Protein AF-A0A109MWW0-F1 (afdb_monomer_lite)

Foldseek 3Di:
DVVVVVVVVVLVVVLVVLVVVLVVLVVVLVVLVVVDDPDPPLSVLQNVLSVQLSVLSVQLSVLSVVLVCVVVVVDPPDPDDNVVSVVSNVVSVVSNCCSVPVRNDDPPPPDD

Structure (mmCIF, N/CA/C/O backbone):
data_AF-A0A109MWW0-F1
#
_entry.id   AF-A0A109MWW0-F1
#
loop_
_atom_site.group_PDB
_atom_site.id
_atom_site.type_symbol
_atom_site.label_atom_id
_atom_site.label_alt_id
_atom_site.label_comp_id
_atom_site.label_asym_id
_atom_site.label_entity_id
_atom_site.label_seq_id
_atom_site.pdbx_PDB_ins_code
_atom_site.Cartn_x
_atom_site.Cart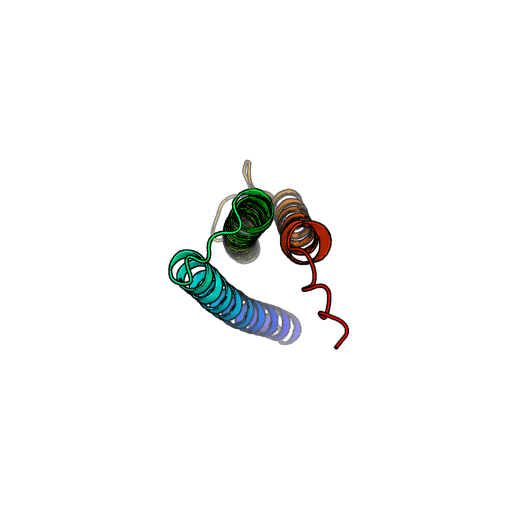n_y
_atom_site.Cartn_z
_atom_site.occupancy
_atom_site.B_iso_or_equiv
_atom_site.auth_seq_id
_atom_site.auth_comp_id
_atom_site.auth_asym_id
_atom_site.auth_atom_id
_atom_site.pdbx_PDB_model_num
ATOM 1 N N . MET A 1 1 ? 21.019 -9.848 -14.205 1.00 62.03 1 MET A N 1
ATOM 2 C CA . MET A 1 1 ? 19.819 -10.715 -14.309 1.00 62.03 1 MET A CA 1
ATOM 3 C C . MET A 1 1 ? 19.360 -11.146 -12.923 1.00 62.03 1 MET A C 1
ATOM 5 O O . MET A 1 1 ? 18.176 -11.033 -12.652 1.00 62.03 1 MET A O 1
ATOM 9 N N . GLU A 1 2 ? 20.279 -11.544 -12.037 1.00 72.88 2 GLU A N 1
ATOM 10 C CA . GLU A 1 2 ? 19.968 -11.873 -10.634 1.00 72.88 2 GLU A CA 1
ATOM 11 C C . GLU A 1 2 ? 19.329 -10.716 -9.851 1.00 72.88 2 GLU A C 1
ATOM 13 O O . GLU A 1 2 ? 18.332 -10.941 -9.177 1.00 72.88 2 GLU A O 1
ATOM 18 N N . GLU A 1 3 ? 19.814 -9.477 -9.999 1.00 78.19 3 GLU A N 1
ATOM 19 C CA . GLU A 1 3 ? 19.237 -8.312 -9.298 1.00 78.19 3 GLU A CA 1
ATOM 20 C C . GLU A 1 3 ? 17.757 -8.088 -9.645 1.00 78.19 3 GLU A C 1
ATOM 22 O O . GLU A 1 3 ? 16.914 -8.007 -8.758 1.00 78.19 3 GLU A O 1
ATOM 27 N N . ALA A 1 4 ? 17.407 -8.129 -10.934 1.00 79.12 4 ALA A N 1
ATOM 28 C CA . ALA A 1 4 ? 16.018 -7.989 -11.370 1.00 79.12 4 ALA A CA 1
ATOM 29 C C . ALA A 1 4 ? 15.118 -9.118 -10.835 1.00 79.12 4 ALA A C 1
ATOM 31 O O . ALA A 1 4 ? 13.965 -8.882 -10.488 1.00 79.12 4 ALA A O 1
ATOM 32 N N . ILE A 1 5 ? 15.631 -10.351 -10.749 1.00 83.56 5 ILE A N 1
ATOM 33 C CA . ILE A 1 5 ? 14.883 -11.487 -10.190 1.00 83.56 5 ILE A CA 1
ATOM 34 C C . ILE A 1 5 ? 14.612 -11.261 -8.699 1.00 83.56 5 ILE A C 1
ATOM 36 O O . ILE A 1 5 ? 13.494 -11.501 -8.240 1.00 83.56 5 ILE A O 1
ATOM 40 N N . MET A 1 6 ? 15.605 -10.770 -7.956 1.00 87.38 6 MET A N 1
ATOM 41 C CA . MET A 1 6 ? 15.456 -10.442 -6.538 1.00 87.38 6 MET A CA 1
ATOM 42 C C . MET A 1 6 ? 14.428 -9.329 -6.313 1.00 87.38 6 MET A C 1
ATOM 44 O O . MET A 1 6 ? 13.592 -9.456 -5.417 1.00 87.38 6 MET A O 1
ATOM 48 N N . ASP A 1 7 ? 14.418 -8.303 -7.164 1.00 84.06 7 ASP A N 1
ATOM 49 C CA . ASP A 1 7 ? 13.436 -7.216 -7.103 1.00 84.06 7 ASP A CA 1
ATOM 50 C C . ASP A 1 7 ? 12.004 -7.725 -7.334 1.00 84.06 7 ASP A C 1
ATOM 52 O O . AS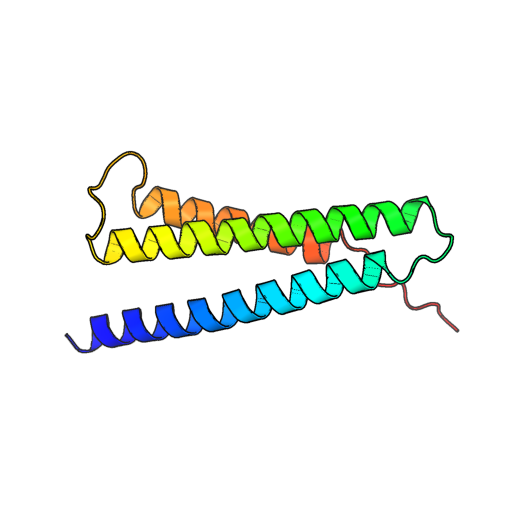P A 1 7 ? 11.085 -7.395 -6.577 1.00 84.06 7 ASP A O 1
ATOM 56 N N . TYR A 1 8 ? 11.805 -8.590 -8.335 1.00 82.69 8 TYR A N 1
ATOM 57 C CA . TYR A 1 8 ? 10.499 -9.199 -8.602 1.00 82.69 8 TYR A CA 1
ATOM 58 C C . TYR A 1 8 ? 10.048 -10.144 -7.484 1.00 82.69 8 TYR A C 1
ATOM 60 O O . TYR A 1 8 ? 8.868 -10.145 -7.125 1.00 82.69 8 TYR A O 1
ATOM 68 N N . LEU A 1 9 ? 10.964 -10.924 -6.903 1.00 88.19 9 LEU A N 1
ATOM 69 C CA . LEU A 1 9 ? 10.662 -11.797 -5.767 1.00 88.19 9 LEU A CA 1
ATOM 70 C C . LEU A 1 9 ? 10.235 -10.986 -4.543 1.00 88.19 9 LEU A C 1
ATOM 72 O O . LEU A 1 9 ? 9.210 -11.294 -3.933 1.00 88.19 9 LEU A O 1
ATOM 76 N N . LEU A 1 10 ? 10.976 -9.927 -4.206 1.00 88.88 10 LEU A N 1
ATOM 77 C CA . LEU A 1 10 ? 10.622 -9.028 -3.111 1.00 88.88 10 LEU A CA 1
ATOM 78 C C . LEU A 1 10 ? 9.239 -8.409 -3.337 1.00 88.88 10 LEU A C 1
ATOM 80 O O . LEU A 1 10 ? 8.403 -8.410 -2.430 1.00 88.88 10 LEU A O 1
ATOM 84 N N . ALA A 1 11 ? 8.973 -7.934 -4.555 1.00 85.81 11 ALA A N 1
ATOM 85 C CA . ALA A 1 11 ? 7.681 -7.367 -4.905 1.00 85.81 11 ALA A CA 1
ATOM 86 C C . ALA A 1 11 ? 6.533 -8.380 -4.774 1.00 85.81 11 ALA A C 1
ATOM 88 O O . ALA A 1 11 ? 5.458 -8.054 -4.265 1.00 85.81 11 ALA A O 1
ATOM 89 N N . PHE A 1 12 ? 6.765 -9.631 -5.172 1.00 86.50 12 PHE A N 1
ATOM 90 C CA . PHE A 1 12 ? 5.791 -10.705 -5.020 1.00 86.50 12 PHE A CA 1
ATOM 91 C C . PHE A 1 12 ? 5.500 -11.016 -3.544 1.00 86.50 12 PHE A C 1
ATOM 93 O O . PHE A 1 12 ? 4.337 -11.082 -3.144 1.00 86.50 12 PHE A O 1
ATOM 100 N N . PHE A 1 13 ? 6.532 -11.136 -2.702 1.00 91.06 13 PHE A N 1
ATOM 101 C CA . PHE A 1 13 ? 6.347 -11.349 -1.263 1.00 91.06 13 PHE A CA 1
ATOM 102 C C . PHE A 1 13 ? 5.590 -10.197 -0.598 1.00 91.06 13 PHE A C 1
ATOM 104 O O . PHE A 1 13 ? 4.687 -10.440 0.208 1.00 91.06 13 PHE A O 1
ATOM 111 N N . LEU A 1 14 ? 5.904 -8.952 -0.967 1.00 87.88 14 LEU A N 1
ATOM 112 C CA . LEU A 1 14 ? 5.162 -7.781 -0.507 1.00 87.88 14 LEU A CA 1
ATOM 113 C C . LEU A 1 14 ? 3.698 -7.847 -0.947 1.00 87.88 14 LEU A C 1
ATOM 115 O O . LEU A 1 14 ? 2.813 -7.642 -0.120 1.00 87.88 14 LEU A O 1
ATOM 119 N N . MET A 1 15 ? 3.422 -8.204 -2.204 1.00 87.81 15 MET A N 1
ATOM 120 C CA . MET A 1 15 ? 2.056 -8.358 -2.708 1.00 87.81 15 MET A CA 1
ATOM 121 C C . MET A 1 15 ? 1.252 -9.361 -1.876 1.00 87.81 15 MET A C 1
ATOM 123 O O . MET A 1 15 ? 0.139 -9.051 -1.442 1.00 87.81 15 MET A O 1
ATOM 127 N N . VAL A 1 16 ? 1.814 -10.544 -1.617 1.00 89.69 16 VAL A N 1
ATOM 128 C CA . VAL A 1 16 ? 1.160 -11.589 -0.817 1.00 89.69 16 VAL A CA 1
ATOM 129 C C . VAL A 1 16 ? 0.931 -11.107 0.618 1.00 89.69 16 VAL A C 1
ATOM 131 O O . VAL A 1 16 ? -0.179 -11.229 1.142 1.00 89.69 16 VAL A O 1
ATOM 134 N N . GLY A 1 17 ? 1.946 -10.499 1.239 1.00 89.50 17 GLY A N 1
ATOM 135 C CA . GLY A 1 17 ? 1.863 -9.974 2.602 1.00 89.50 17 GLY A CA 1
ATOM 136 C C . GLY A 1 17 ? 0.809 -8.875 2.757 1.00 89.50 17 GLY A C 1
ATOM 137 O O . GLY A 1 17 ? -0.017 -8.926 3.675 1.00 89.50 17 GLY A O 1
ATOM 138 N N . PHE A 1 18 ? 0.780 -7.911 1.835 1.00 86.81 18 PHE A N 1
ATOM 139 C CA . PHE A 1 18 ? -0.210 -6.836 1.842 1.00 86.81 18 PHE A CA 1
ATOM 140 C C . PHE A 1 18 ? -1.623 -7.360 1.563 1.00 86.81 18 PHE A C 1
ATOM 142 O O . PHE A 1 18 ? -2.567 -6.972 2.253 1.00 86.81 18 PHE A O 1
ATOM 149 N N . THR A 1 19 ? -1.774 -8.309 0.635 1.00 88.19 19 THR A N 1
ATOM 150 C CA . THR A 1 19 ? -3.062 -8.961 0.347 1.00 88.19 19 THR A CA 1
ATOM 151 C C . THR A 1 19 ? -3.609 -9.673 1.583 1.00 88.19 19 THR A C 1
ATOM 153 O O . THR A 1 19 ? -4.758 -9.457 1.973 1.00 88.19 19 THR A O 1
ATOM 156 N N . TYR A 1 20 ? -2.777 -10.459 2.271 1.00 87.81 20 TYR A N 1
ATOM 157 C CA . TYR A 1 20 ? -3.157 -11.095 3.534 1.00 87.81 20 TYR A CA 1
ATOM 158 C C . TYR A 1 20 ? -3.543 -10.063 4.605 1.00 87.81 20 TYR A C 1
ATOM 160 O O . TYR A 1 20 ? -4.549 -10.215 5.307 1.00 87.81 20 TYR A O 1
ATOM 168 N N . GLY A 1 21 ? -2.781 -8.970 4.704 1.00 85.62 21 GLY A N 1
ATOM 169 C CA . GLY A 1 21 ? -3.101 -7.857 5.590 1.00 85.62 21 GLY A CA 1
ATOM 170 C C . GLY A 1 21 ? -4.470 -7.234 5.294 1.00 85.62 21 GLY A C 1
ATOM 171 O O . GLY A 1 21 ? -5.199 -6.921 6.239 1.00 85.62 21 GLY A O 1
ATOM 172 N N . LEU A 1 22 ? -4.843 -7.081 4.017 1.00 82.00 22 LEU A N 1
ATOM 173 C CA . LEU A 1 22 ? -6.145 -6.547 3.607 1.00 82.00 22 LEU A CA 1
ATOM 174 C C . LEU A 1 22 ? -7.281 -7.461 4.074 1.00 82.00 22 LEU A C 1
ATOM 176 O O . LEU A 1 22 ? -8.223 -6.986 4.709 1.00 82.00 22 LEU A O 1
ATOM 180 N N . PHE A 1 23 ? -7.160 -8.772 3.850 1.00 81.75 23 PHE A N 1
ATOM 181 C CA . PHE A 1 23 ? -8.142 -9.750 4.328 1.00 81.75 23 PHE A CA 1
ATOM 182 C C . PHE A 1 23 ? -8.302 -9.713 5.850 1.00 81.75 23 PHE A C 1
ATOM 184 O O . PHE A 1 23 ? -9.423 -9.719 6.367 1.00 81.75 23 PHE A O 1
ATOM 191 N N . ARG A 1 24 ? -7.192 -9.603 6.588 1.00 83.19 24 ARG A N 1
ATOM 192 C CA . ARG A 1 24 ? -7.228 -9.462 8.049 1.00 83.19 24 ARG A CA 1
ATOM 193 C C . ARG A 1 24 ? -7.972 -8.193 8.479 1.00 83.19 24 ARG A C 1
ATOM 195 O O . ARG A 1 24 ? -8.756 -8.237 9.429 1.00 83.19 24 ARG A O 1
ATOM 202 N N . GLN A 1 25 ? -7.760 -7.080 7.783 1.00 81.25 25 GLN A N 1
ATOM 203 C CA . GLN A 1 25 ? -8.411 -5.805 8.084 1.00 81.25 25 GLN A CA 1
ATOM 204 C C . GLN A 1 25 ? -9.906 -5.800 7.731 1.00 81.25 25 GLN A C 1
ATOM 206 O O . GLN A 1 25 ? -10.723 -5.295 8.505 1.00 81.25 25 GLN A O 1
ATOM 211 N N . MET A 1 26 ? -10.286 -6.445 6.626 1.00 77.75 26 MET A N 1
ATOM 212 C CA . MET A 1 26 ? -11.687 -6.719 6.294 1.00 77.75 26 MET A CA 1
ATOM 213 C C . MET A 1 26 ? -12.366 -7.546 7.390 1.00 77.75 26 MET A C 1
ATOM 215 O O . MET A 1 26 ? -13.462 -7.202 7.836 1.00 77.75 26 MET A O 1
ATOM 219 N N . GLY A 1 27 ? -11.690 -8.582 7.898 1.00 77.88 27 GLY A N 1
ATOM 220 C CA . GLY A 1 27 ? -12.179 -9.386 9.019 1.00 77.88 27 GLY A CA 1
ATOM 221 C C . GLY A 1 27 ? -12.434 -8.555 10.281 1.00 77.88 27 GLY A C 1
ATOM 222 O O . GLY A 1 27 ? -13.475 -8.706 10.924 1.00 77.88 27 GLY A O 1
ATOM 223 N N . GLN A 1 28 ? -11.536 -7.620 10.610 1.00 76.31 28 GLN A N 1
ATOM 224 C CA . GLN A 1 28 ? -11.743 -6.677 11.716 1.00 76.31 28 GLN A CA 1
ATOM 225 C C . GLN A 1 28 ? -12.956 -5.767 11.474 1.00 76.31 28 GLN A C 1
ATOM 227 O O . GLN A 1 28 ? -13.743 -5.564 12.399 1.00 76.31 28 GLN A O 1
ATOM 232 N N . CYS A 1 29 ? -13.167 -5.302 10.237 1.00 74.69 29 CYS A N 1
ATOM 233 C CA . CYS A 1 29 ? -14.340 -4.500 9.874 1.00 74.69 29 CYS A CA 1
ATOM 234 C C . CYS A 1 29 ? -15.650 -5.239 10.138 1.00 74.69 29 CYS A C 1
ATOM 236 O O . CYS A 1 29 ? -16.551 -4.721 10.801 1.00 74.69 29 CYS A O 1
ATOM 238 N N . VAL A 1 30 ? -15.736 -6.486 9.671 1.00 74.38 30 VAL A N 1
ATOM 239 C CA . VAL A 1 30 ? -16.917 -7.334 9.865 1.00 74.38 30 VAL A CA 1
ATOM 240 C C . VAL A 1 30 ? -17.156 -7.601 11.352 1.00 74.38 30 VAL A C 1
ATOM 242 O O . VAL A 1 30 ? -18.300 -7.571 11.806 1.00 74.38 30 VAL A O 1
ATOM 245 N N . ARG A 1 31 ? -16.090 -7.817 12.134 1.00 74.38 31 ARG A N 1
ATOM 246 C CA . ARG A 1 31 ? -16.193 -8.089 13.574 1.00 74.38 31 ARG A CA 1
ATOM 247 C C . ARG A 1 31 ? -16.692 -6.876 14.362 1.00 74.38 31 ARG A C 1
ATOM 249 O O . ARG A 1 31 ? -17.576 -7.036 15.197 1.00 74.38 31 ARG A O 1
ATOM 256 N N . ILE A 1 32 ? -16.191 -5.677 14.055 1.00 72.12 32 ILE A N 1
ATOM 257 C CA . ILE A 1 32 ? -16.656 -4.414 14.656 1.00 72.12 32 ILE A CA 1
ATOM 258 C C . ILE A 1 32 ? -18.133 -4.174 14.324 1.00 72.12 32 ILE A C 1
ATOM 260 O O . ILE A 1 32 ? -18.918 -3.855 15.212 1.00 72.12 32 ILE A O 1
ATOM 264 N N . ARG A 1 33 ? -18.535 -4.396 13.065 1.00 68.69 33 ARG A N 1
ATOM 265 C CA . ARG A 1 33 ? -19.936 -4.253 12.634 1.00 68.69 33 ARG A CA 1
ATOM 266 C C . ARG A 1 33 ? -20.878 -5.261 13.305 1.00 68.69 33 ARG A C 1
ATOM 268 O O . ARG A 1 33 ? -22.047 -4.946 13.511 1.00 68.69 33 ARG A O 1
ATOM 275 N N . ARG A 1 34 ? -20.391 -6.464 13.639 1.00 67.50 34 ARG A N 1
ATOM 276 C CA . ARG A 1 34 ? -21.158 -7.499 14.360 1.00 67.50 34 ARG A CA 1
ATOM 277 C C . ARG A 1 34 ? -21.252 -7.244 15.870 1.00 67.50 34 ARG A C 1
ATOM 279 O O . ARG A 1 34 ? -22.275 -7.568 16.459 1.00 67.50 34 ARG A O 1
ATOM 286 N N . GLY A 1 35 ? -20.232 -6.653 16.495 1.00 64.31 35 GLY A N 1
ATOM 287 C CA . GLY A 1 35 ? -20.159 -6.381 17.941 1.00 64.31 35 GLY A CA 1
ATOM 288 C C . GLY A 1 35 ? -20.942 -5.146 18.408 1.00 64.31 35 GLY A C 1
ATOM 289 O O . GLY A 1 35 ? -20.414 -4.341 19.167 1.00 64.31 35 GLY A O 1
ATOM 290 N N . LYS A 1 36 ? -22.173 -4.963 17.920 1.00 58.47 36 LYS A N 1
ATOM 291 C CA . LYS A 1 36 ? -23.013 -3.766 18.099 1.00 58.47 36 LYS A CA 1
ATOM 292 C C . LYS A 1 36 ? -23.297 -3.460 19.586 1.00 58.47 36 LYS A C 1
ATOM 294 O O . LYS A 1 36 ? -24.277 -3.938 20.144 1.00 58.47 36 LYS A O 1
ATOM 299 N N . GLY A 1 37 ? -22.447 -2.642 20.209 1.00 52.75 37 GLY A N 1
ATOM 300 C CA . GLY A 1 37 ? -22.626 -2.070 21.548 1.00 52.75 37 GLY A CA 1
ATOM 301 C C . GLY A 1 37 ? -23.024 -0.591 21.479 1.00 52.75 37 GLY A C 1
ATOM 302 O O . GLY A 1 37 ? -22.463 0.177 20.700 1.00 52.75 37 GLY A O 1
ATOM 303 N N . ASN A 1 38 ? -24.019 -0.205 22.275 1.00 48.53 38 ASN A N 1
ATOM 304 C CA . ASN A 1 38 ? -24.724 1.086 22.310 1.00 48.53 38 ASN A CA 1
ATOM 305 C C . ASN A 1 38 ? -23.833 2.321 22.635 1.00 48.53 38 ASN A C 1
ATOM 307 O O . ASN A 1 38 ? -23.945 2.921 23.697 1.00 48.53 38 ASN A O 1
ATOM 311 N N . GLY A 1 39 ? -22.960 2.749 21.714 1.00 55.81 39 GLY A N 1
ATOM 312 C CA . GLY A 1 39 ? -22.090 3.929 21.876 1.00 55.81 39 GLY A CA 1
ATOM 313 C C . GLY A 1 39 ? -22.070 4.832 20.639 1.00 55.81 39 GLY A C 1
ATOM 314 O O . GLY A 1 39 ? -21.090 4.863 19.898 1.00 55.81 39 GLY A O 1
ATOM 315 N N . HIS A 1 40 ? -23.163 5.558 20.393 1.00 57.78 40 HIS A N 1
ATOM 316 C CA . HIS A 1 40 ? -23.552 6.095 19.076 1.00 57.78 40 HIS A CA 1
ATOM 317 C C . HIS A 1 40 ? -22.525 7.015 18.365 1.00 57.78 40 HIS A C 1
ATOM 319 O O . HIS A 1 40 ? -22.472 7.030 17.135 1.00 57.78 40 HIS A O 1
ATOM 325 N N . ALA A 1 41 ? -21.686 7.767 19.092 1.00 60.28 41 ALA A N 1
ATOM 326 C CA . ALA A 1 41 ? -20.716 8.697 18.491 1.00 60.28 41 ALA A CA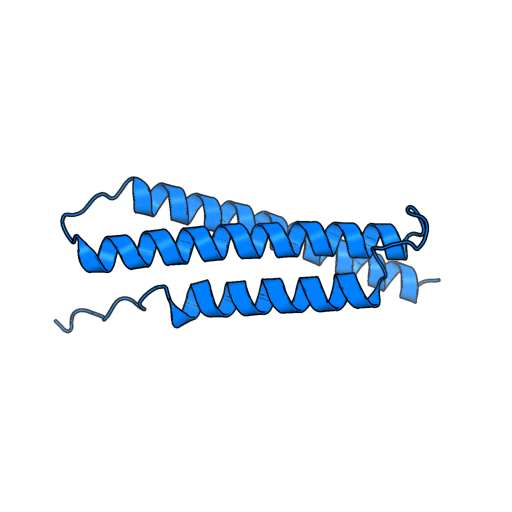 1
ATOM 327 C C . ALA A 1 41 ? -19.318 8.085 18.266 1.00 60.28 41 ALA A C 1
ATOM 329 O O . ALA A 1 41 ? -18.737 8.256 17.192 1.00 60.28 41 ALA A O 1
ATOM 330 N N . SER A 1 42 ? -18.790 7.346 19.249 1.00 64.62 42 SER A N 1
ATOM 331 C CA . SER A 1 42 ? -17.475 6.689 19.147 1.00 64.62 42 SER A CA 1
ATOM 332 C C . SER A 1 42 ? -17.519 5.514 18.164 1.00 64.62 42 SER A C 1
ATOM 334 O O . SER A 1 42 ? -16.664 5.397 17.287 1.00 64.62 42 SER A O 1
ATOM 336 N N . TYR A 1 43 ? -18.602 4.729 18.199 1.00 69.56 43 TYR A N 1
ATOM 337 C CA . TYR A 1 43 ? -18.840 3.628 17.265 1.00 69.56 43 TYR A CA 1
ATOM 338 C C . TYR A 1 43 ? -18.861 4.098 15.803 1.00 69.56 43 TYR A C 1
ATOM 340 O O . TYR A 1 43 ? -18.242 3.480 14.938 1.00 69.56 43 TYR A O 1
ATOM 348 N N . ARG A 1 44 ? -19.503 5.240 15.515 1.00 67.06 44 ARG A N 1
ATOM 349 C CA . ARG A 1 44 ? -19.576 5.781 14.149 1.00 67.06 44 ARG A CA 1
ATOM 350 C C . ARG A 1 44 ? -18.198 6.181 13.613 1.00 67.06 44 ARG A C 1
ATOM 352 O O . ARG A 1 44 ? -17.913 5.922 12.448 1.00 67.06 44 ARG A O 1
ATOM 359 N N . ARG A 1 45 ? -17.333 6.769 14.451 1.00 68.69 45 ARG A N 1
ATOM 360 C CA . ARG A 1 45 ? -15.949 7.115 14.070 1.00 68.69 45 ARG A CA 1
ATOM 361 C C . ARG A 1 45 ? -15.102 5.872 13.803 1.00 68.69 45 ARG A C 1
ATOM 363 O O . ARG A 1 45 ? -14.365 5.858 12.825 1.00 68.69 45 ARG A O 1
ATOM 370 N N . ILE A 1 46 ? -15.256 4.825 14.614 1.00 72.00 46 ILE A N 1
ATOM 371 C CA . ILE A 1 46 ? -14.548 3.550 14.431 1.00 72.00 46 ILE A CA 1
ATOM 372 C C . ILE A 1 46 ? -14.952 2.888 13.106 1.00 72.00 46 ILE A C 1
ATOM 374 O O . ILE A 1 46 ? -14.082 2.461 12.351 1.00 72.00 46 ILE A O 1
ATOM 378 N N . VAL A 1 47 ? -16.250 2.842 12.787 1.00 73.62 47 VAL A N 1
ATOM 379 C CA . VAL A 1 47 ? -16.735 2.254 11.525 1.00 73.62 47 VAL A CA 1
ATOM 380 C C . VAL A 1 47 ? -16.232 3.046 10.317 1.00 73.62 47 VAL A C 1
ATOM 382 O O . VAL A 1 47 ? -15.670 2.450 9.404 1.00 73.62 47 VAL A O 1
ATOM 385 N N . ILE A 1 48 ? -16.356 4.380 10.334 1.00 76.38 48 ILE A N 1
ATOM 386 C CA . ILE A 1 48 ? -15.888 5.238 9.232 1.00 76.38 48 ILE A CA 1
ATOM 387 C C . ILE A 1 48 ? -14.370 5.122 9.052 1.00 76.38 48 ILE A C 1
ATOM 389 O O . ILE A 1 48 ? -13.898 4.963 7.929 1.00 76.38 48 ILE A O 1
ATOM 393 N N . GLY A 1 49 ? -13.599 5.173 10.143 1.00 76.25 49 GLY A N 1
ATOM 394 C CA . GLY A 1 49 ? -12.143 5.045 10.093 1.00 76.25 49 GLY A CA 1
ATOM 395 C C . GLY A 1 49 ? -11.703 3.689 9.547 1.00 76.25 49 GLY A C 1
ATOM 396 O O . GLY A 1 49 ? -10.784 3.618 8.733 1.00 76.25 49 GLY A O 1
ATOM 397 N N . ASN A 1 50 ? -12.391 2.614 9.933 1.00 78.81 50 ASN A N 1
ATOM 398 C CA . ASN A 1 50 ? -12.049 1.276 9.477 1.00 78.81 50 ASN A CA 1
ATOM 399 C C . ASN A 1 50 ? -12.476 1.004 8.022 1.00 78.81 50 ASN A C 1
ATOM 401 O O . ASN A 1 50 ? -11.736 0.339 7.297 1.00 78.81 50 ASN A O 1
ATOM 405 N N . ASP A 1 51 ? -13.606 1.554 7.568 1.00 79.31 51 ASP A N 1
ATOM 406 C CA . ASP A 1 51 ? -14.005 1.524 6.154 1.00 79.31 51 ASP A CA 1
ATOM 407 C C . ASP A 1 51 ? -13.034 2.329 5.285 1.00 79.31 51 ASP A C 1
ATOM 409 O O . ASP A 1 51 ? -12.573 1.830 4.260 1.00 79.31 51 ASP A O 1
ATOM 413 N N . LEU A 1 52 ? -12.665 3.540 5.717 1.00 82.00 52 LEU A N 1
ATOM 414 C CA . LEU A 1 52 ? -11.699 4.383 5.011 1.00 82.00 52 LEU A CA 1
ATOM 415 C C . LEU A 1 52 ? -10.331 3.703 4.924 1.00 82.00 52 LEU A C 1
ATOM 417 O O . LEU A 1 52 ? -9.696 3.722 3.870 1.00 82.00 52 LEU A O 1
ATOM 421 N N . ALA A 1 53 ? -9.889 3.061 6.006 1.00 81.44 53 ALA A N 1
ATOM 422 C CA . ALA A 1 53 ? -8.655 2.292 6.006 1.00 81.44 53 ALA A CA 1
ATOM 423 C C . ALA A 1 53 ? -8.752 1.076 5.066 1.00 81.44 53 ALA A C 1
ATOM 425 O O . ALA A 1 53 ? -7.839 0.839 4.283 1.00 81.44 53 ALA A O 1
ATOM 426 N N . CYS A 1 54 ? -9.864 0.338 5.066 1.00 83.25 54 CYS A N 1
ATOM 427 C CA . CYS A 1 54 ? -10.062 -0.775 4.136 1.00 83.25 54 CYS A CA 1
ATOM 428 C C . CYS A 1 54 ? -10.049 -0.315 2.668 1.00 83.25 54 CYS A C 1
ATOM 430 O O . CYS A 1 54 ? -9.382 -0.934 1.840 1.00 83.25 54 CYS A O 1
ATOM 432 N N . LEU A 1 55 ? -10.746 0.780 2.353 1.00 85.06 55 LEU A N 1
ATOM 433 C CA . LEU A 1 55 ? -10.811 1.339 1.003 1.00 85.06 55 LEU A CA 1
ATOM 434 C C . LEU A 1 55 ? -9.440 1.839 0.537 1.00 85.06 55 LEU A C 1
ATOM 436 O O . LEU A 1 55 ? -9.023 1.546 -0.580 1.00 85.06 55 LEU A O 1
ATOM 440 N N . SER A 1 56 ? -8.715 2.537 1.413 1.00 85.50 56 SER A N 1
ATOM 441 C CA . SER A 1 56 ? -7.378 3.055 1.103 1.00 85.50 56 SER A CA 1
ATOM 442 C C . SER A 1 56 ? -6.377 1.925 0.887 1.00 85.50 56 SER A C 1
ATOM 444 O O . SER A 1 56 ? -5.548 1.991 -0.014 1.00 85.50 56 SER A O 1
ATOM 446 N N . TYR A 1 57 ? -6.483 0.853 1.673 1.00 84.31 57 TYR A N 1
ATOM 447 C CA . TYR A 1 57 ? -5.601 -0.299 1.542 1.00 84.31 57 TYR A CA 1
ATOM 448 C C . TYR A 1 57 ? -5.878 -1.111 0.271 1.00 84.31 57 TYR A C 1
ATOM 450 O O . TYR A 1 57 ? -4.945 -1.551 -0.400 1.00 84.31 57 TYR A O 1
ATOM 458 N N . ALA A 1 58 ? -7.154 -1.259 -0.095 1.00 86.38 58 ALA A N 1
ATOM 459 C CA . ALA A 1 58 ? -7.537 -1.841 -1.375 1.00 86.38 58 ALA A CA 1
ATOM 460 C C . ALA A 1 58 ? -7.021 -0.987 -2.546 1.00 86.38 58 ALA A C 1
ATOM 462 O O . ALA A 1 58 ? -6.434 -1.527 -3.479 1.00 86.38 58 ALA A O 1
ATOM 463 N N . GLY A 1 59 ? -7.165 0.342 -2.460 1.00 86.31 59 GLY A N 1
ATOM 464 C CA . GLY A 1 59 ? -6.613 1.283 -3.437 1.00 86.31 59 GLY A CA 1
ATOM 465 C C . GLY A 1 59 ? -5.101 1.126 -3.602 1.00 86.31 59 GLY A C 1
ATOM 466 O O . GLY A 1 59 ? -4.626 0.957 -4.722 1.00 86.31 59 GLY A O 1
ATOM 467 N N . PHE A 1 60 ? -4.354 1.073 -2.496 1.00 88.69 60 PHE A N 1
ATOM 468 C CA . PHE A 1 60 ? -2.915 0.801 -2.515 1.00 88.69 60 PHE A CA 1
ATOM 469 C C . PHE A 1 60 ? -2.577 -0.490 -3.276 1.00 88.69 60 PHE A C 1
ATOM 471 O O . PHE A 1 60 ? -1.736 -0.461 -4.169 1.00 88.69 60 PHE A O 1
ATOM 478 N N . LEU A 1 61 ? -3.248 -1.607 -2.972 1.00 87.69 61 LEU A N 1
ATOM 479 C CA . LEU A 1 61 ? -2.992 -2.891 -3.636 1.00 87.69 61 LEU A CA 1
ATOM 480 C C . LEU A 1 61 ? -3.279 -2.849 -5.141 1.00 87.69 61 LEU A C 1
ATOM 482 O O . LEU A 1 61 ? -2.515 -3.414 -5.923 1.00 87.69 61 LEU A O 1
ATOM 486 N N . VAL A 1 62 ? -4.345 -2.159 -5.554 1.00 87.00 62 VAL A N 1
ATOM 487 C CA . VAL A 1 62 ? -4.675 -1.978 -6.975 1.00 87.00 62 VAL A CA 1
ATOM 488 C C . VAL A 1 62 ? -3.586 -1.176 -7.686 1.00 87.00 62 VAL A C 1
ATOM 490 O O . VAL A 1 62 ? -3.078 -1.617 -8.716 1.00 87.00 62 VAL A O 1
ATOM 493 N N . PHE A 1 63 ? -3.172 -0.034 -7.133 1.00 85.69 63 PHE A N 1
ATOM 494 C CA . PHE A 1 63 ? -2.097 0.767 -7.726 1.00 85.69 63 PHE A CA 1
ATOM 495 C C . PHE A 1 63 ? -0.747 0.040 -7.707 1.00 85.69 63 PHE A C 1
ATOM 497 O O . PHE A 1 63 ? 0.041 0.196 -8.638 1.00 85.69 63 PHE A O 1
ATOM 504 N N . TYR A 1 64 ? -0.500 -0.805 -6.705 1.00 84.69 64 TYR A N 1
ATOM 505 C CA . TYR A 1 64 ? 0.712 -1.611 -6.606 1.00 84.69 64 TYR A CA 1
ATOM 506 C C . TYR A 1 64 ? 0.768 -2.682 -7.700 1.00 84.69 64 TYR A C 1
ATOM 508 O O . TYR A 1 64 ? 1.784 -2.817 -8.382 1.00 84.69 64 TYR A O 1
ATOM 516 N N . MET A 1 65 ? -0.349 -3.379 -7.935 1.00 85.62 65 MET A N 1
ATOM 517 C CA . MET A 1 65 ? -0.509 -4.310 -9.057 1.00 85.62 65 MET A CA 1
ATOM 518 C C . MET A 1 65 ? -0.283 -3.608 -10.401 1.00 85.62 65 MET A C 1
ATOM 520 O O . MET A 1 65 ? 0.488 -4.099 -11.223 1.00 85.62 65 MET A O 1
ATOM 524 N N . LEU A 1 66 ? -0.905 -2.442 -10.613 1.00 83.88 66 LEU A N 1
ATOM 525 C CA . LEU A 1 66 ? -0.725 -1.652 -11.837 1.00 83.88 66 LEU A CA 1
ATOM 526 C C . LEU A 1 66 ? 0.735 -1.230 -12.037 1.00 83.88 66 LEU A C 1
ATOM 528 O O . LEU A 1 66 ? 1.255 -1.329 -13.147 1.00 83.88 66 LEU A O 1
ATOM 532 N N . ASN A 1 67 ? 1.417 -0.812 -10.967 1.00 85.00 67 ASN A N 1
ATOM 533 C CA . ASN A 1 67 ? 2.828 -0.441 -11.020 1.00 85.00 67 ASN A CA 1
ATOM 534 C C . ASN A 1 67 ? 3.719 -1.631 -11.422 1.00 85.00 67 ASN A C 1
ATOM 536 O O . ASN A 1 67 ? 4.660 -1.463 -12.195 1.00 85.00 67 ASN A O 1
ATOM 540 N N . LEU A 1 68 ? 3.398 -2.842 -10.954 1.00 81.75 68 LEU A N 1
ATOM 541 C CA . LEU A 1 68 ? 4.114 -4.059 -11.346 1.00 81.75 68 LEU A CA 1
ATOM 542 C C . LEU A 1 68 ? 3.844 -4.463 -12.798 1.00 81.75 68 LEU A C 1
ATOM 544 O O . LEU A 1 68 ? 4.779 -4.803 -13.519 1.00 81.75 68 LEU A O 1
ATOM 548 N N . LEU A 1 69 ? 2.592 -4.371 -13.254 1.00 82.56 69 LEU A N 1
ATOM 549 C CA . LEU A 1 69 ? 2.214 -4.609 -14.654 1.00 82.56 69 LEU A CA 1
ATOM 550 C C . LEU A 1 69 ? 2.935 -3.650 -15.618 1.00 82.56 69 LEU A 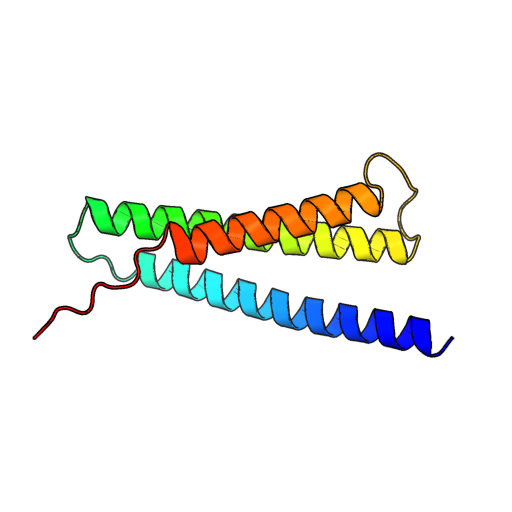C 1
ATOM 552 O O . LEU A 1 69 ? 3.384 -4.073 -16.687 1.00 82.56 69 LEU A O 1
ATOM 556 N N . LEU A 1 70 ? 3.089 -2.381 -15.227 1.00 81.56 70 LEU A N 1
ATOM 557 C CA . LEU A 1 70 ? 3.878 -1.385 -15.960 1.00 81.56 70 LEU A CA 1
ATOM 558 C C . LEU A 1 70 ? 5.371 -1.731 -15.981 1.00 81.56 70 LEU A C 1
ATOM 560 O O . LEU A 1 70 ? 5.988 -1.673 -17.044 1.00 81.56 70 LEU A O 1
ATOM 564 N N . GLY A 1 71 ? 5.944 -2.135 -14.842 1.00 74.94 71 GLY A N 1
ATOM 565 C CA . GLY A 1 71 ? 7.342 -2.579 -14.752 1.00 74.94 71 GLY A CA 1
ATOM 566 C C . GLY A 1 71 ? 7.648 -3.784 -15.650 1.00 74.94 71 GLY A C 1
ATOM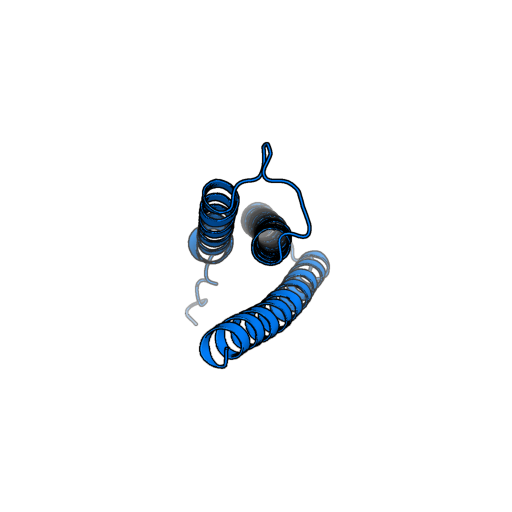 567 O O . GLY A 1 71 ? 8.693 -3.830 -16.297 1.00 74.94 71 GLY A O 1
ATOM 568 N N . LEU A 1 72 ? 6.684 -4.700 -15.786 1.00 79.12 72 LEU A N 1
ATOM 569 C CA . LEU A 1 72 ? 6.743 -5.855 -16.689 1.00 79.12 72 LEU A CA 1
ATOM 570 C C . LEU A 1 72 ? 6.502 -5.505 -18.171 1.00 79.12 72 LEU A C 1
ATOM 572 O O . LEU A 1 72 ? 6.496 -6.402 -19.012 1.00 79.12 72 LEU A O 1
ATOM 576 N N . ARG A 1 73 ? 6.286 -4.222 -18.509 1.00 74.31 73 ARG A N 1
ATOM 577 C CA . ARG A 1 73 ? 5.923 -3.733 -19.855 1.00 74.31 73 ARG A CA 1
ATOM 578 C C . ARG A 1 73 ? 4.689 -4.422 -20.459 1.00 74.31 73 ARG A C 1
ATOM 580 O O . ARG A 1 73 ? 4.534 -4.454 -21.677 1.00 74.31 73 ARG A O 1
ATOM 587 N N . MET A 1 74 ? 3.796 -4.951 -19.620 1.00 69.69 74 MET A N 1
ATOM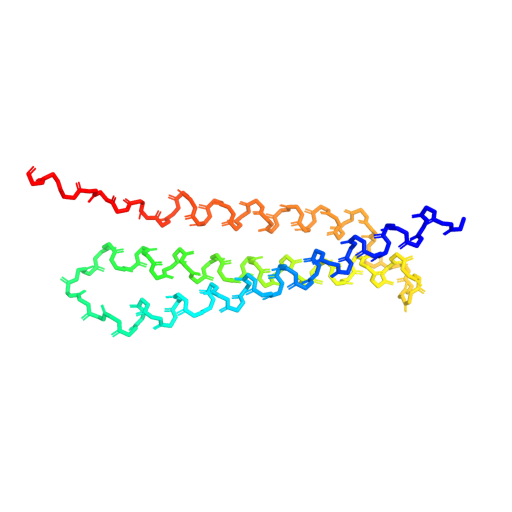 588 C CA . MET A 1 74 ? 2.562 -5.615 -20.064 1.00 69.69 74 MET A CA 1
ATOM 589 C C . MET A 1 74 ? 1.464 -4.624 -20.472 1.00 69.69 74 MET A C 1
ATOM 591 O O . MET A 1 74 ? 0.506 -5.008 -21.139 1.00 69.69 74 MET A O 1
ATOM 595 N N . MET A 1 75 ? 1.599 -3.349 -20.097 1.00 66.50 75 MET A N 1
ATOM 596 C CA . MET A 1 75 ? 0.716 -2.262 -20.519 1.00 66.50 75 MET A CA 1
ATOM 597 C C . MET A 1 75 ? 1.514 -1.161 -21.231 1.00 66.50 75 MET A C 1
ATOM 599 O O . MET A 1 75 ? 2.617 -0.829 -20.788 1.00 66.50 75 MET A O 1
ATOM 603 N N . PRO A 1 76 ? 0.974 -0.567 -22.312 1.00 61.09 76 PRO A N 1
ATOM 604 C CA . PRO A 1 76 ? 1.594 0.585 -22.951 1.00 61.09 76 PRO A CA 1
ATOM 605 C C . PRO A 1 76 ? 1.607 1.776 -21.986 1.00 61.09 76 PRO A C 1
ATOM 607 O O . PRO A 1 76 ? 0.619 2.042 -21.300 1.00 61.09 76 PRO A O 1
ATOM 610 N N . ALA A 1 77 ? 2.731 2.496 -21.946 1.00 60.75 77 ALA A N 1
ATOM 611 C CA . ALA A 1 77 ? 2.867 3.725 -21.172 1.00 60.75 77 ALA A CA 1
ATOM 612 C C . ALA A 1 77 ? 1.859 4.762 -21.697 1.00 60.75 77 ALA A C 1
ATOM 614 O O . ALA A 1 77 ? 2.016 5.305 -22.788 1.00 60.75 77 ALA A O 1
ATOM 615 N N . GLY A 1 78 ? 0.785 4.970 -20.940 1.00 65.81 78 GLY A N 1
ATOM 616 C CA . GLY A 1 78 ? -0.287 5.916 -21.241 1.00 65.81 78 GLY A CA 1
ATOM 617 C C . GLY A 1 78 ? -0.534 6.825 -20.041 1.00 65.81 78 GLY A C 1
ATOM 618 O O . GLY A 1 78 ? 0.406 7.312 -19.423 1.00 65.81 78 GLY A O 1
ATOM 619 N N . ILE A 1 79 ? -1.800 7.013 -19.661 1.00 60.19 79 ILE A N 1
ATOM 620 C CA . ILE A 1 79 ? -2.198 7.822 -18.487 1.00 60.19 79 ILE A CA 1
ATOM 621 C C . ILE A 1 79 ? -1.591 7.272 -17.175 1.00 60.19 79 ILE A C 1
ATOM 623 O O . ILE A 1 79 ? -1.346 8.019 -16.228 1.00 60.19 79 ILE A O 1
ATOM 627 N N . PHE A 1 80 ? -1.315 5.966 -17.125 1.00 63.44 80 PHE A N 1
ATOM 628 C CA . PHE A 1 80 ? -0.636 5.308 -16.013 1.00 63.44 80 PHE A CA 1
ATOM 629 C C . PHE A 1 80 ? 0.862 5.185 -16.319 1.00 63.44 80 PHE A C 1
ATOM 631 O O . PHE A 1 80 ? 1.277 4.317 -17.085 1.00 63.44 80 PHE A O 1
ATOM 638 N N . THR A 1 81 ? 1.671 6.065 -15.728 1.00 76.25 81 THR A N 1
ATOM 639 C CA . THR A 1 81 ? 3.140 5.981 -15.738 1.00 76.25 81 THR A CA 1
ATOM 640 C C . THR A 1 81 ? 3.639 5.446 -14.399 1.00 76.25 81 THR A C 1
ATOM 642 O O . THR A 1 81 ? 2.966 5.622 -13.382 1.00 76.25 81 THR A O 1
ATOM 645 N N . SER A 1 82 ? 4.831 4.835 -14.382 1.00 72.81 82 SER A N 1
ATOM 646 C CA . SER A 1 82 ? 5.430 4.292 -13.150 1.00 72.81 82 SER A CA 1
ATOM 647 C C . SER A 1 82 ? 5.564 5.342 -12.039 1.00 72.81 82 SER A C 1
ATOM 649 O O . SER A 1 82 ? 5.418 5.011 -10.864 1.00 72.81 82 SER A O 1
ATOM 651 N N . GLU A 1 83 ? 5.812 6.607 -12.389 1.00 79.31 83 GLU A N 1
ATOM 652 C CA . GLU A 1 83 ? 5.894 7.706 -11.420 1.00 79.31 83 GLU A CA 1
ATOM 653 C C . GLU A 1 83 ? 4.527 8.004 -10.792 1.00 79.31 83 GLU A C 1
ATOM 655 O O . GLU A 1 83 ? 4.402 8.046 -9.566 1.00 79.31 83 GLU A O 1
ATOM 660 N N . ASN A 1 84 ? 3.479 8.127 -11.614 1.00 79.56 84 ASN A N 1
ATOM 661 C CA . ASN A 1 84 ? 2.127 8.421 -11.137 1.00 79.56 84 ASN A CA 1
ATOM 662 C C . ASN A 1 84 ? 1.558 7.277 -10.286 1.00 79.56 84 ASN A C 1
ATOM 664 O O . ASN A 1 84 ? 0.917 7.520 -9.258 1.00 79.56 84 ASN A O 1
ATOM 668 N N . THR A 1 85 ? 1.791 6.023 -10.687 1.00 81.69 85 THR A N 1
ATOM 669 C CA . THR A 1 85 ? 1.343 4.847 -9.929 1.00 81.69 85 THR A CA 1
ATOM 670 C C . THR A 1 85 ? 2.106 4.692 -8.620 1.00 81.69 85 THR A C 1
ATOM 672 O O . THR A 1 85 ? 1.489 4.375 -7.605 1.00 81.69 85 THR A O 1
ATOM 675 N N . SER A 1 86 ? 3.411 4.983 -8.599 1.00 81.44 86 SER A N 1
ATOM 676 C CA . SER A 1 86 ? 4.216 4.969 -7.371 1.00 81.44 86 SER A CA 1
ATOM 677 C C . SER A 1 86 ? 3.782 6.059 -6.383 1.00 81.44 86 SER A C 1
ATOM 679 O O . SER A 1 86 ? 3.540 5.773 -5.206 1.00 81.44 86 SER A O 1
ATOM 681 N N . PHE A 1 87 ? 3.563 7.289 -6.861 1.00 82.69 87 PHE A N 1
ATOM 682 C CA . PHE A 1 87 ? 3.036 8.378 -6.034 1.00 82.69 87 PHE A CA 1
ATOM 683 C C . PHE A 1 87 ? 1.641 8.060 -5.477 1.00 82.69 87 PHE A C 1
ATOM 685 O O . PHE A 1 87 ? 1.360 8.298 -4.298 1.00 82.69 87 PHE A O 1
ATOM 692 N N . SER A 1 88 ? 0.773 7.467 -6.302 1.00 83.81 88 SER A N 1
ATOM 693 C CA . SER A 1 88 ? -0.564 7.037 -5.879 1.00 83.81 88 SER A CA 1
ATOM 694 C C . SER A 1 88 ? -0.489 5.940 -4.817 1.00 83.81 88 SER A C 1
ATOM 696 O O . SER A 1 88 ? -1.159 6.044 -3.791 1.00 83.81 88 SER A O 1
ATOM 698 N N . CYS A 1 89 ? 0.373 4.933 -4.998 1.00 85.25 89 CYS A N 1
ATOM 699 C CA . CYS A 1 89 ? 0.647 3.905 -3.990 1.00 85.25 89 CYS A CA 1
ATOM 700 C C . CYS A 1 89 ? 1.049 4.516 -2.648 1.00 85.25 89 CYS A C 1
ATOM 702 O O . CYS A 1 89 ? 0.455 4.192 -1.619 1.00 85.25 89 CYS A O 1
ATOM 704 N N . PHE A 1 90 ? 2.033 5.418 -2.660 1.00 86.06 90 PHE A N 1
ATOM 705 C CA . PHE A 1 90 ? 2.495 6.087 -1.448 1.00 86.06 90 PHE A CA 1
ATOM 706 C C . PHE A 1 90 ? 1.370 6.887 -0.782 1.00 86.06 90 PHE A C 1
ATOM 708 O O . PHE A 1 90 ? 1.163 6.780 0.426 1.00 86.06 90 PHE A O 1
ATOM 715 N N . SER A 1 91 ? 0.591 7.622 -1.576 1.00 86.00 91 SER A N 1
ATOM 716 C CA . SER A 1 91 ? -0.546 8.405 -1.087 1.00 86.00 91 SER A CA 1
ATOM 717 C C . SER A 1 91 ? -1.609 7.524 -0.428 1.00 86.00 91 SER A C 1
ATOM 719 O O . SER A 1 91 ? -2.049 7.817 0.683 1.00 86.00 91 SER A O 1
ATOM 721 N N . PHE A 1 92 ? -1.984 6.404 -1.051 1.00 85.75 92 PHE A N 1
ATOM 722 C CA . PHE A 1 92 ? -2.944 5.462 -0.468 1.00 85.75 92 PHE A CA 1
ATOM 723 C C . PHE A 1 92 ? -2.423 4.804 0.813 1.00 85.75 92 PHE A C 1
ATOM 725 O O . PHE A 1 92 ? -3.185 4.656 1.771 1.00 85.75 92 PHE A O 1
ATOM 732 N N . LEU A 1 93 ? -1.131 4.463 0.872 1.00 84.25 93 LEU A N 1
ATOM 733 C CA . LEU A 1 93 ? -0.484 3.979 2.095 1.00 84.25 93 LEU A CA 1
ATOM 734 C C . LEU A 1 93 ? -0.508 5.034 3.208 1.00 84.25 93 LEU A C 1
ATOM 736 O O . LEU A 1 93 ? -0.819 4.713 4.354 1.00 84.25 93 LEU A O 1
ATOM 740 N N . ALA A 1 94 ? -0.227 6.295 2.887 1.00 84.94 94 ALA A N 1
ATOM 741 C CA . ALA A 1 94 ? -0.270 7.385 3.855 1.00 84.94 94 ALA A CA 1
ATOM 742 C C . ALA A 1 94 ? -1.692 7.595 4.401 1.00 84.94 94 ALA A C 1
ATOM 744 O O . ALA A 1 94 ? -1.886 7.630 5.617 1.00 84.94 94 ALA A O 1
ATOM 745 N N . ILE A 1 95 ? -2.701 7.648 3.524 1.00 85.38 95 ILE A N 1
ATOM 746 C CA . ILE A 1 95 ? -4.113 7.765 3.924 1.00 85.38 95 ILE A CA 1
ATOM 747 C C . ILE A 1 95 ? -4.524 6.566 4.782 1.00 85.38 95 ILE A C 1
ATOM 749 O O . ILE A 1 95 ? -5.190 6.739 5.802 1.00 85.38 95 ILE A O 1
ATOM 753 N N . PHE A 1 96 ? -4.083 5.359 4.426 1.00 81.94 96 PHE A N 1
ATOM 754 C CA . PHE A 1 96 ? -4.308 4.159 5.223 1.00 81.94 96 PHE A CA 1
ATOM 755 C C . PHE A 1 96 ? -3.745 4.285 6.644 1.00 81.94 96 PHE A C 1
ATOM 757 O O . PHE A 1 96 ? -4.451 3.986 7.609 1.00 81.94 96 PHE A O 1
ATOM 764 N N . LEU A 1 97 ? -2.498 4.743 6.790 1.00 80.75 97 LEU A N 1
ATOM 765 C CA . LEU A 1 97 ? -1.867 4.935 8.096 1.00 80.75 97 LEU A CA 1
ATOM 766 C C . LEU A 1 97 ? -2.599 6.002 8.917 1.00 80.75 97 LEU A C 1
ATOM 768 O O . LEU A 1 97 ? -2.864 5.783 10.098 1.00 80.75 97 LEU A O 1
ATOM 772 N N . ILE A 1 98 ? -2.995 7.114 8.296 1.00 83.06 98 ILE A N 1
ATOM 773 C CA . ILE A 1 98 ? -3.765 8.177 8.957 1.00 83.06 98 ILE A CA 1
ATOM 774 C C . ILE A 1 98 ? -5.135 7.656 9.401 1.00 83.06 98 ILE A C 1
ATOM 776 O O . ILE A 1 98 ? -5.538 7.869 10.543 1.00 83.06 98 ILE A O 1
ATOM 780 N N . ALA A 1 99 ? -5.843 6.925 8.541 1.00 80.38 99 ALA A N 1
ATOM 781 C CA . ALA A 1 99 ? -7.131 6.336 8.885 1.00 80.38 99 ALA A CA 1
ATOM 782 C C . ALA A 1 99 ? -6.988 5.342 10.048 1.00 80.38 99 ALA A C 1
ATOM 784 O O . ALA A 1 99 ? -7.752 5.389 11.011 1.00 80.38 99 ALA A O 1
ATOM 785 N N . LYS A 1 100 ? -5.965 4.484 10.003 1.00 74.06 100 LYS A N 1
ATOM 786 C CA . LYS A 1 100 ? -5.752 3.430 10.997 1.00 74.06 100 LYS A CA 1
ATOM 787 C C . LYS A 1 100 ? -5.252 3.941 12.348 1.00 74.06 100 LYS A C 1
ATOM 789 O O . LYS A 1 100 ? -5.682 3.418 13.370 1.00 74.06 100 LYS A O 1
ATOM 794 N N . PHE A 1 101 ? -4.341 4.911 12.366 1.00 73.25 101 PHE A N 1
ATOM 795 C CA . PHE A 1 101 ? -3.689 5.382 13.595 1.00 73.25 101 PHE A CA 1
ATOM 796 C C . PHE A 1 101 ? -4.194 6.738 14.090 1.00 73.25 101 PHE A C 1
ATOM 798 O O . PHE A 1 101 ? -4.076 7.020 15.280 1.00 73.25 101 PHE A O 1
ATOM 805 N N . GLY A 1 102 ? -4.729 7.573 13.200 1.00 69.38 102 GLY A N 1
ATOM 806 C CA . GLY A 1 102 ? -5.258 8.896 13.532 1.00 69.38 102 GLY A CA 1
ATOM 807 C C . GLY A 1 102 ? -6.768 8.907 13.764 1.00 69.38 102 GLY A C 1
ATOM 808 O O . GLY A 1 102 ? -7.233 9.563 14.691 1.00 69.38 102 GLY A O 1
ATOM 809 N N . VAL A 1 103 ? -7.543 8.187 12.940 1.00 66.88 103 VAL A N 1
ATOM 810 C CA . VAL A 1 103 ? -9.020 8.237 12.994 1.00 66.88 103 VAL A CA 1
ATOM 811 C C . VAL A 1 103 ? -9.609 7.177 13.919 1.00 66.88 103 VAL A C 1
ATOM 813 O O . VAL A 1 103 ? -10.562 7.470 14.644 1.00 66.88 103 VAL A O 1
ATOM 816 N N . ILE A 1 104 ? -9.067 5.955 13.916 1.00 67.56 104 ILE A N 1
ATOM 817 C CA . ILE A 1 104 ? -9.498 4.915 14.856 1.00 67.56 104 ILE A CA 1
ATOM 818 C C . ILE A 1 104 ? -8.951 5.294 16.242 1.00 67.56 104 ILE A C 1
ATOM 820 O O . ILE A 1 104 ? -7.731 5.306 16.422 1.00 67.56 104 ILE A O 1
ATOM 824 N N . PRO A 1 105 ? -9.810 5.625 17.225 1.00 56.41 105 PRO A N 1
ATOM 825 C CA . PRO A 1 105 ? -9.341 5.947 18.563 1.00 56.41 105 PRO A CA 1
ATOM 826 C C . PRO A 1 105 ? -8.575 4.743 19.119 1.00 56.41 105 PRO A C 1
ATOM 828 O O . PRO A 1 105 ? -9.104 3.631 19.147 1.00 56.41 105 PRO A O 1
ATOM 831 N N . LYS A 1 106 ? -7.327 4.958 19.565 1.00 56.56 106 LYS A N 1
ATOM 832 C CA . LYS A 1 106 ? -6.668 4.010 20.471 1.00 56.56 106 LYS A CA 1
ATOM 833 C C . LYS A 1 106 ? -7.623 3.843 21.636 1.00 56.56 106 LYS A C 1
ATOM 835 O O . LYS A 1 106 ? -8.023 4.859 22.205 1.00 56.56 106 LYS A O 1
ATOM 840 N N . GLU A 1 107 ? -8.028 2.611 21.935 1.00 53.22 107 GLU A N 1
ATOM 841 C CA . GLU A 1 107 ? -8.844 2.358 23.113 1.00 53.22 107 GLU A CA 1
ATOM 842 C C . GLU A 1 107 ? -8.170 3.062 24.282 1.00 53.22 107 GLU A C 1
ATOM 844 O O . GLU A 1 107 ? -7.024 2.766 24.636 1.00 53.22 107 GLU A O 1
ATOM 849 N N . VAL A 1 108 ? -8.841 4.096 24.788 1.00 45.50 108 VAL A N 1
ATOM 850 C CA . VAL A 1 108 ? -8.469 4.705 26.049 1.00 45.50 108 VAL A CA 1
ATOM 851 C C . VAL A 1 108 ? -8.614 3.546 27.009 1.00 45.50 108 VAL A C 1
ATOM 853 O O . VAL A 1 108 ? -9.739 3.114 27.259 1.00 45.50 108 VAL A O 1
ATOM 856 N N . LYS A 1 109 ? -7.477 2.976 27.433 1.00 41.31 109 LYS A N 1
ATOM 857 C CA . LYS A 1 109 ? -7.428 2.052 28.560 1.00 41.31 109 LYS A CA 1
ATOM 858 C C . LYS A 1 109 ? -8.331 2.678 29.608 1.00 41.31 109 LYS A C 1
ATOM 860 O O . LYS A 1 109 ? -8.030 3.779 30.072 1.00 41.31 109 LYS A O 1
ATOM 865 N N . GLN A 1 110 ? -9.464 2.041 29.885 1.00 39.94 110 GLN A N 1
ATOM 866 C CA . GLN A 1 110 ? -10.194 2.381 31.085 1.00 39.94 110 GLN A CA 1
ATOM 867 C C . GLN A 1 110 ? -9.199 2.120 32.205 1.00 39.94 110 GLN A C 1
ATOM 869 O O . GLN A 1 110 ? -8.678 1.015 32.341 1.00 39.94 110 GLN A O 1
ATOM 874 N N . VAL A 1 111 ? -8.790 3.209 32.844 1.00 44.75 111 VAL A N 1
ATOM 875 C CA . VAL A 1 111 ? -8.015 3.171 34.070 1.00 44.75 111 VAL A CA 1
ATOM 876 C C . VAL A 1 111 ? -8.970 2.549 35.081 1.00 44.75 111 VAL A C 1
ATOM 878 O O . VAL A 1 111 ? -9.929 3.208 35.480 1.00 44.75 111 VAL A O 1
ATOM 881 N N . GLU A 1 112 ? -8.788 1.257 35.354 1.00 35.53 112 GLU A N 1
ATOM 882 C CA . GLU A 1 112 ? -9.223 0.657 36.620 1.00 35.53 112 GLU A CA 1
ATOM 883 C C . GLU A 1 112 ? -8.350 1.197 37.754 1.00 35.53 112 GLU A C 1
ATOM 885 O O . GLU A 1 112 ? -7.116 1.314 37.544 1.00 35.53 112 GLU A O 1
#

Organism: NCBI:txid1478

pLDDT: mean 75.53, std 12.27, range [35.53, 91.06]

Secondary structure (DSSP, 8-state):
-HHHHHHHHHHHHHHHHHHHHHHHHHHHHHHHHHS--S-HHHHHHHHHHHHHHHHHHHHHHHHHHHHHHHHTT-S-SSS--HHHHHHHHHHHHHHHHHIIIIIS--------

Sequence (112 aa):
MEEAIMDYLLAFFLMVGFTYGLFRQMGQCVRIRRGKGNGHASYRRIVIGNDLACLSYAGFLVFYMLNLLLGLRMMPAGIFTSENTSFSCFSFLAIFLIAKFGVIPKEVKQVE

Radius of gyration: 17.73 Å; chains: 1; bounding box: 45×21×60 Å